Protein AF-A0A2V7IAV7-F1 (afdb_monomer)

Mean predicted aligned error: 12.67 Å

pLDDT: mean 85.63, std 9.87, range [54.66, 96.94]

Solvent-accessible surface area (backbone atoms only — not comparable to full-atom values): 4590 Å² total; per-residue (Å²): 131,86,84,78,41,69,45,84,70,55,90,75,98,67,93,71,58,72,77,62,52,59,67,29,41,46,84,64,47,74,78,74,76,80,74,74,85,72,71,71,75,76,85,85,70,64,90,56,80,66,75,66,41,79,67,52,45,58,50,51,53,65,69,65,73,115

Secondary structure (DSSP, 8-state):
-----EEE----SS---HHHHTTSEEE-PPPPPPPP---PPP----TTSSSPPHHHHHHHHHHH--

Sequence (66 aa):
RAKRVVRVATLTDRRGPGADAARLYEDLTPPPPPREARIPPPAYRPPGSGRPTKRERRLMDRLTSG

Foldseek 3Di:
DDDWDKAADDDDPDDDDPVVVPVGIDTPGPDDDPPPPCPPPPPDDPQCNPPHDPVRVVVVCVVPVD

Structure (mmCIF, N/CA/C/O backbone):
data_AF-A0A2V7IAV7-F1
#
_entry.id   AF-A0A2V7IAV7-F1
#
loop_
_atom_site.group_PDB
_atom_site.id
_atom_site.type_symbol
_atom_site.label_atom_id
_atom_site.label_alt_id
_atom_site.label_comp_id
_atom_site.label_asym_id
_atom_site.label_entity_id
_atom_site.label_seq_id
_atom_site.pdbx_PDB_ins_code
_atom_site.Cartn_x
_atom_site.Cartn_y
_atom_site.Cartn_z
_atom_site.occupancy
_atom_site.B_iso_or_equiv
_atom_site.auth_seq_id
_atom_site.auth_comp_id
_atom_site.auth_asym_id
_atom_site.auth_atom_id
_atom_site.pdbx_PDB_model_num
ATOM 1 N N . ARG A 1 1 ? 10.658 5.533 5.014 1.00 64.69 1 ARG A N 1
ATOM 2 C CA . ARG A 1 1 ? 9.249 5.060 5.088 1.00 64.69 1 ARG A CA 1
ATOM 3 C C . ARG A 1 1 ? 8.348 6.288 5.132 1.00 64.69 1 ARG A C 1
ATOM 5 O O . ARG A 1 1 ? 8.739 7.244 5.785 1.00 64.69 1 ARG A O 1
ATOM 12 N N . ALA A 1 2 ? 7.211 6.292 4.434 1.00 81.31 2 ALA A N 1
ATOM 13 C CA . ALA A 1 2 ? 6.251 7.395 4.537 1.00 81.31 2 ALA A CA 1
ATOM 14 C C . ALA A 1 2 ? 5.666 7.467 5.962 1.00 81.31 2 ALA A C 1
ATOM 16 O O . ALA A 1 2 ? 5.447 6.423 6.582 1.00 81.31 2 ALA A O 1
ATOM 17 N N . LYS A 1 3 ? 5.447 8.683 6.478 1.00 89.50 3 LYS A N 1
ATOM 18 C CA . LYS A 1 3 ? 4.752 8.915 7.754 1.00 89.50 3 LYS A CA 1
ATOM 19 C C . LYS A 1 3 ? 3.267 8.592 7.563 1.00 89.50 3 LYS A C 1
ATOM 21 O O . LYS A 1 3 ? 2.693 9.016 6.567 1.00 89.50 3 LYS A O 1
ATOM 26 N N . ARG A 1 4 ? 2.669 7.855 8.503 1.00 92.44 4 ARG A N 1
ATOM 27 C CA . ARG A 1 4 ? 1.219 7.612 8.549 1.00 92.44 4 ARG A CA 1
ATOM 28 C C . ARG A 1 4 ? 0.588 8.449 9.650 1.00 92.44 4 ARG A C 1
ATOM 30 O O . ARG A 1 4 ? 1.199 8.621 10.706 1.00 92.44 4 ARG A O 1
ATOM 37 N N . VAL A 1 5 ? -0.609 8.960 9.395 1.00 94.25 5 VAL A N 1
ATOM 38 C CA . VAL A 1 5 ? -1.427 9.677 10.377 1.00 94.25 5 VAL A CA 1
ATOM 39 C C . VAL A 1 5 ? -2.714 8.887 10.523 1.00 94.25 5 VAL A C 1
ATOM 41 O O . VAL A 1 5 ? -3.434 8.718 9.550 1.00 94.25 5 VAL A O 1
ATOM 44 N N . VAL A 1 6 ? -2.977 8.358 11.714 1.00 96.12 6 VAL A N 1
ATOM 45 C CA . VAL A 1 6 ? -4.146 7.510 11.963 1.00 96.12 6 VAL A CA 1
ATOM 46 C C . VAL A 1 6 ? -4.917 8.021 13.168 1.00 96.12 6 VAL A C 1
ATOM 48 O O . VAL A 1 6 ? -4.317 8.490 14.137 1.00 96.12 6 VAL A O 1
ATOM 51 N N . ARG A 1 7 ? -6.243 7.918 13.113 1.00 96.75 7 ARG A N 1
ATOM 52 C CA . ARG A 1 7 ? -7.125 8.161 14.256 1.00 96.75 7 ARG A CA 1
ATOM 53 C C . ARG A 1 7 ? -7.471 6.827 14.905 1.00 96.75 7 ARG A C 1
ATOM 55 O O . ARG A 1 7 ? -7.864 5.893 14.215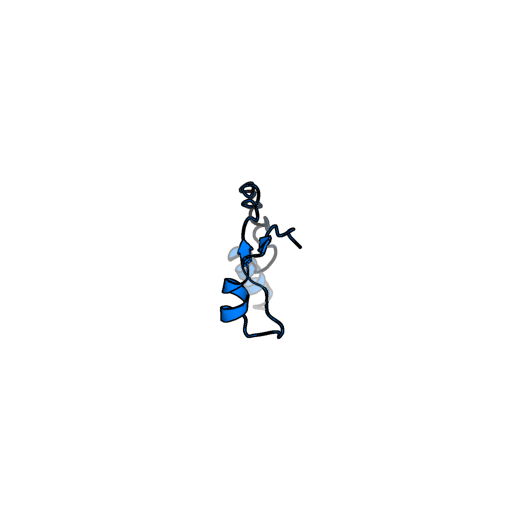 1.00 96.75 7 ARG A O 1
ATOM 62 N N . VAL A 1 8 ? -7.327 6.739 16.225 1.00 96.44 8 VAL A N 1
ATOM 63 C CA . VAL A 1 8 ? -7.719 5.544 16.987 1.00 96.44 8 VAL A CA 1
ATOM 64 C C . VAL A 1 8 ? -9.244 5.471 17.024 1.00 96.44 8 VAL A C 1
ATOM 66 O O . VAL A 1 8 ? -9.881 6.418 17.480 1.00 96.44 8 VAL A O 1
ATOM 69 N N . ALA A 1 9 ? -9.818 4.373 16.531 1.00 95.50 9 ALA A N 1
ATOM 70 C CA . ALA A 1 9 ? -11.263 4.150 16.544 1.00 95.50 9 ALA A CA 1
ATOM 71 C C . ALA A 1 9 ? -11.685 3.330 17.770 1.00 95.50 9 ALA A C 1
ATOM 73 O O . ALA A 1 9 ? -12.615 3.701 18.479 1.00 95.50 9 ALA A O 1
ATOM 74 N N . THR A 1 10 ? -10.970 2.238 18.049 1.00 95.50 10 THR A N 1
ATOM 75 C CA . THR A 1 10 ? -11.259 1.324 19.164 1.00 95.50 10 THR A CA 1
ATOM 76 C C . THR A 1 10 ? -9.974 0.744 19.744 1.00 95.50 10 THR A C 1
ATOM 78 O O . THR A 1 10 ? -8.986 0.567 19.031 1.00 95.50 10 THR A O 1
ATOM 81 N N . LEU A 1 11 ? -9.996 0.397 21.031 1.00 94.75 11 LEU A N 1
ATOM 82 C CA . LEU A 1 11 ? -8.887 -0.281 21.705 1.00 94.75 11 LEU A CA 1
ATOM 83 C C . LEU A 1 11 ? -9.096 -1.799 21.705 1.00 94.75 11 LEU A C 1
ATOM 85 O O . LEU A 1 11 ? -10.226 -2.281 21.701 1.00 94.75 11 LEU A O 1
ATOM 89 N N . THR A 1 12 ? -7.994 -2.543 21.703 1.00 94.94 12 THR A N 1
ATOM 90 C CA . THR A 1 12 ? -7.980 -4.003 21.838 1.00 94.94 12 THR A CA 1
ATOM 91 C C . THR A 1 12 ? -6.859 -4.410 22.782 1.00 94.94 12 THR A C 1
ATOM 93 O O . THR A 1 12 ? -5.776 -3.824 22.748 1.00 94.94 12 THR A O 1
ATOM 96 N N . ASP A 1 13 ? -7.095 -5.444 23.583 1.00 95.25 13 ASP A N 1
ATOM 97 C CA . ASP A 1 13 ? -6.113 -5.953 24.546 1.00 95.25 13 ASP A CA 1
ATOM 98 C C . ASP A 1 13 ? -5.102 -6.913 23.907 1.00 95.25 13 ASP A C 1
ATOM 100 O O . ASP A 1 13 ? -4.056 -7.216 24.482 1.00 95.25 13 ASP A O 1
ATOM 104 N N . ARG A 1 14 ? -5.409 -7.439 22.712 1.00 93.56 14 ARG A N 1
ATOM 105 C CA . ARG A 1 14 ? -4.590 -8.451 22.034 1.00 93.56 14 ARG A CA 1
ATOM 106 C C . ARG A 1 14 ? -4.318 -8.086 20.585 1.00 93.56 14 ARG A C 1
ATOM 108 O O . ARG A 1 14 ? -5.154 -7.518 19.884 1.00 93.56 14 ARG A O 1
ATOM 115 N N . ARG A 1 15 ? -3.137 -8.486 20.111 1.00 94.69 15 ARG A N 1
ATOM 116 C CA . ARG A 1 15 ? -2.747 -8.365 18.705 1.00 94.69 15 ARG A CA 1
ATOM 117 C C . ARG A 1 15 ? -3.492 -9.403 17.863 1.00 94.69 15 ARG A C 1
ATOM 119 O O . ARG A 1 15 ? -3.328 -10.598 18.087 1.00 94.69 15 ARG A O 1
ATOM 126 N N . GLY A 1 16 ? -4.267 -8.934 16.888 1.00 93.19 16 GLY A N 1
ATOM 127 C CA . GLY A 1 16 ? -5.027 -9.773 15.960 1.00 93.19 16 GLY A CA 1
ATOM 128 C C . GLY A 1 16 ? -4.466 -9.811 14.529 1.00 93.19 16 GLY A C 1
ATOM 129 O O . GLY A 1 16 ? -3.426 -9.202 14.244 1.00 93.19 16 GLY A O 1
ATOM 130 N N . PRO A 1 17 ? -5.158 -10.518 13.619 1.00 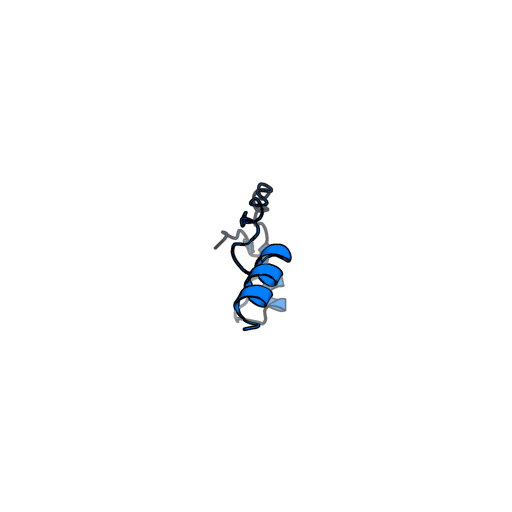96.94 17 PRO A N 1
ATOM 131 C CA . PRO A 1 17 ? -4.877 -10.525 12.184 1.00 96.94 17 PRO A CA 1
ATOM 132 C C . PRO A 1 17 ? -5.001 -9.136 11.540 1.00 96.94 17 PRO A C 1
ATOM 134 O O . PRO A 1 17 ? -5.660 -8.237 12.061 1.00 96.94 17 PRO A O 1
ATOM 137 N N . GLY A 1 18 ? -4.408 -8.970 10.352 1.00 94.62 18 GLY A N 1
ATOM 138 C CA . GLY A 1 18 ? -4.398 -7.686 9.640 1.00 94.62 18 GLY A CA 1
ATOM 139 C C . GLY A 1 18 ? -5.791 -7.137 9.306 1.00 94.62 18 GLY A C 1
ATOM 140 O O . GLY A 1 18 ? -5.992 -5.928 9.378 1.00 94.62 18 GLY A O 1
ATOM 141 N N . ALA A 1 19 ? -6.752 -8.014 8.999 1.00 94.75 19 ALA A N 1
ATOM 142 C CA . ALA A 1 19 ? -8.128 -7.622 8.692 1.00 94.75 19 ALA A CA 1
ATOM 143 C C . ALA A 1 19 ? -8.848 -7.004 9.903 1.00 94.75 19 ALA A C 1
ATOM 145 O O . ALA A 1 19 ? -9.522 -5.987 9.763 1.00 94.75 19 ALA A O 1
ATOM 146 N N . ASP A 1 20 ? -8.658 -7.575 11.095 1.00 93.31 20 ASP A N 1
ATOM 147 C CA . ASP A 1 20 ? -9.257 -7.048 12.324 1.00 93.31 20 ASP A CA 1
ATOM 148 C C . ASP A 1 20 ? -8.539 -5.780 12.788 1.00 93.31 20 ASP A C 1
ATOM 150 O O . ASP A 1 20 ? -9.184 -4.809 13.174 1.00 93.31 20 ASP A O 1
ATOM 154 N N . ALA A 1 21 ? -7.209 -5.734 12.665 1.00 94.56 21 ALA A N 1
ATOM 155 C CA . 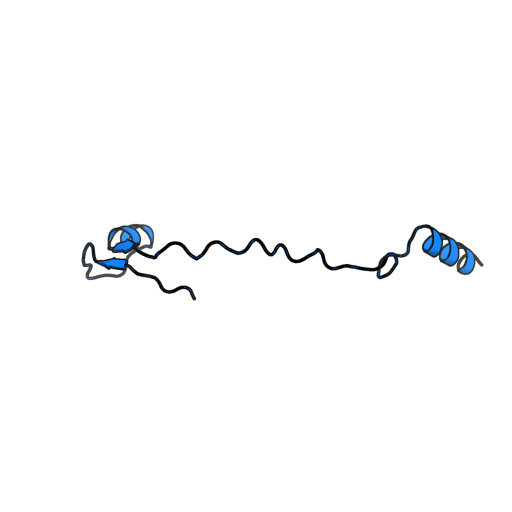ALA A 1 21 ? -6.426 -4.547 12.997 1.00 94.56 21 ALA A CA 1
ATOM 156 C C . ALA A 1 21 ? -6.809 -3.326 12.143 1.00 94.56 21 ALA A C 1
ATOM 158 O O . ALA A 1 21 ? -6.798 -2.206 12.648 1.00 94.56 21 ALA A O 1
ATOM 159 N N . ALA A 1 22 ? -7.178 -3.534 10.874 1.00 94.56 22 ALA A N 1
ATOM 160 C CA . ALA A 1 22 ? -7.627 -2.467 9.979 1.00 94.56 22 ALA A CA 1
ATOM 161 C C . ALA A 1 22 ? -8.934 -1.795 10.435 1.00 94.56 22 ALA A C 1
ATOM 163 O O . ALA A 1 22 ? -9.206 -0.675 10.023 1.00 94.56 22 ALA A O 1
ATOM 164 N N . ARG A 1 23 ? -9.728 -2.448 11.294 1.00 94.50 23 ARG A N 1
ATOM 165 C CA . ARG A 1 23 ? -10.961 -1.876 11.861 1.00 94.50 23 ARG A CA 1
ATOM 166 C C . ARG A 1 23 ? -10.710 -1.004 13.095 1.00 94.50 23 ARG A C 1
ATOM 168 O O . ARG A 1 23 ? -11.597 -0.261 13.495 1.00 94.50 23 ARG A O 1
ATOM 175 N N . LEU A 1 24 ? -9.524 -1.090 13.706 1.00 96.44 24 LEU A N 1
ATOM 176 C CA . LEU A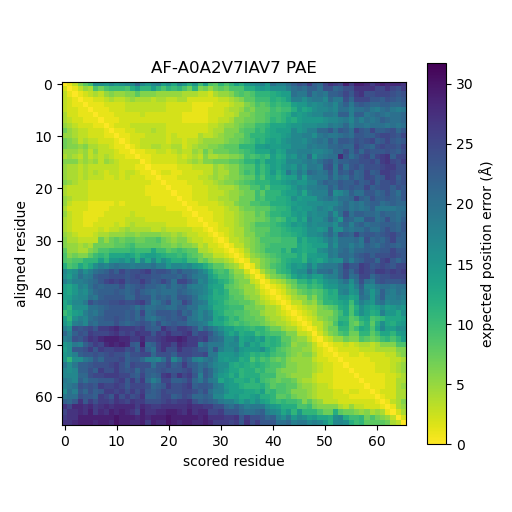 1 24 ? -9.206 -0.401 14.965 1.00 96.44 24 LEU A CA 1
ATOM 177 C C . LEU A 1 24 ? -8.797 1.065 14.777 1.00 96.44 24 LEU A 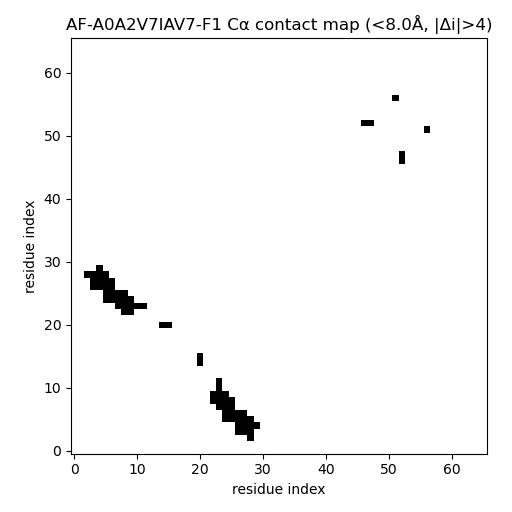C 1
ATOM 179 O O . LEU A 1 24 ? -8.704 1.811 15.755 1.00 96.44 24 LEU A O 1
ATOM 183 N N . TYR A 1 25 ? -8.517 1.482 13.543 1.00 96.50 25 TYR A N 1
ATOM 184 C CA . TYR A 1 25 ? -8.081 2.834 13.228 1.00 96.50 25 TYR A CA 1
ATOM 185 C C . TYR A 1 25 ? -8.635 3.303 11.888 1.00 96.50 25 TYR A C 1
ATOM 187 O O . TYR A 1 25 ? -8.937 2.510 11.002 1.00 96.50 25 TYR A O 1
ATOM 195 N N . GLU A 1 26 ? -8.705 4.617 11.736 1.00 96.69 26 GLU A N 1
ATOM 196 C CA . GLU A 1 26 ? -8.989 5.275 10.468 1.00 96.69 26 GLU A CA 1
ATOM 197 C C . GLU A 1 26 ? -7.704 5.903 9.926 1.00 96.69 26 GLU A C 1
ATOM 199 O O . GLU A 1 26 ? -6.978 6.579 10.663 1.00 96.69 26 GLU A O 1
ATOM 204 N N . ASP A 1 27 ? -7.398 5.658 8.650 1.00 94.62 27 ASP A N 1
ATOM 205 C CA . ASP A 1 27 ? -6.216 6.216 7.996 1.00 94.62 27 ASP A CA 1
ATOM 206 C C . ASP A 1 27 ? -6.512 7.629 7.477 1.00 94.62 27 ASP A C 1
ATOM 208 O O . ASP A 1 27 ? -7.290 7.819 6.546 1.00 94.62 27 AS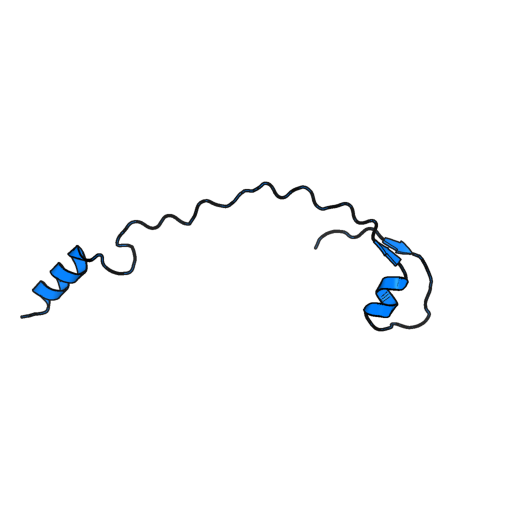P A O 1
ATOM 212 N N . LEU A 1 28 ? -5.869 8.618 8.096 1.00 94.88 28 LEU A N 1
ATOM 213 C CA . LEU A 1 28 ? -5.929 10.034 7.733 1.00 94.88 28 LEU A CA 1
ATOM 214 C C . LEU A 1 28 ? -4.617 10.490 7.081 1.00 94.88 28 LEU A C 1
ATOM 216 O O . LEU A 1 28 ? -4.288 11.679 7.081 1.00 94.88 28 LEU A O 1
ATOM 220 N N . THR A 1 29 ? -3.816 9.550 6.572 1.00 92.69 29 THR A N 1
ATOM 221 C CA . THR A 1 29 ? -2.555 9.868 5.910 1.00 92.69 29 THR A CA 1
ATOM 222 C C . THR A 1 29 ? -2.852 10.712 4.671 1.00 92.69 29 THR A C 1
ATOM 224 O O . THR A 1 29 ? -3.587 10.256 3.791 1.00 92.69 29 THR A O 1
ATOM 227 N N . PRO A 1 30 ? -2.294 11.934 4.567 1.00 90.00 30 PRO A N 1
ATOM 228 C CA . PRO A 1 30 ? -2.510 12.753 3.388 1.00 90.00 30 PRO A CA 1
ATOM 229 C C . PRO A 1 30 ? -1.976 12.019 2.152 1.00 90.00 30 PRO A C 1
ATOM 231 O O . PRO A 1 30 ? -0.964 11.309 2.251 1.00 90.00 30 PRO A O 1
ATOM 234 N N . PRO A 1 31 ? -2.626 12.178 0.986 1.00 86.00 31 PRO A N 1
ATOM 235 C CA . PRO A 1 31 ? -2.132 11.573 -0.237 1.00 86.00 31 PRO A CA 1
ATOM 236 C C . PRO A 1 31 ? -0.690 12.038 -0.480 1.00 86.00 31 PRO A C 1
ATOM 238 O O . PRO A 1 31 ? -0.367 13.205 -0.226 1.00 86.00 31 PRO A O 1
ATOM 241 N N . PRO A 1 32 ? 0.204 11.143 -0.940 1.00 83.62 32 PRO A N 1
ATOM 242 C CA . PRO A 1 32 ? 1.553 11.553 -1.285 1.00 83.62 32 PRO A CA 1
ATOM 243 C C . PRO A 1 32 ? 1.477 12.663 -2.340 1.00 83.62 32 PRO A C 1
ATOM 245 O O . PRO A 1 32 ? 0.564 12.637 -3.175 1.00 83.62 32 PRO A O 1
ATOM 248 N N . PRO A 1 33 ? 2.423 13.621 -2.334 1.00 81.19 33 PRO A N 1
ATOM 249 C CA . PRO A 1 33 ? 2.473 14.619 -3.389 1.00 81.19 33 PRO A CA 1
ATOM 250 C C . PRO A 1 33 ? 2.488 13.902 -4.744 1.00 81.19 33 PRO A C 1
ATOM 252 O O . PRO A 1 33 ? 3.095 12.822 -4.849 1.00 81.19 33 PRO A O 1
ATOM 255 N N . PRO A 1 34 ? 1.801 14.453 -5.763 1.00 81.25 34 PRO A N 1
ATOM 256 C CA . PRO A 1 34 ? 1.784 13.855 -7.084 1.00 81.25 34 PRO A CA 1
ATOM 257 C C . PRO A 1 34 ? 3.227 13.603 -7.492 1.00 81.25 34 PRO A C 1
ATOM 259 O O . PRO A 1 34 ? 4.075 14.494 -7.413 1.00 81.25 34 PRO A O 1
ATOM 262 N N . ARG A 1 35 ? 3.523 12.352 -7.857 1.00 73.81 35 ARG A N 1
ATOM 263 C CA . ARG A 1 35 ? 4.835 12.034 -8.402 1.00 73.81 35 ARG A CA 1
ATOM 264 C C . ARG A 1 35 ? 4.979 12.918 -9.626 1.00 73.81 35 ARG A C 1
ATOM 266 O O . ARG A 1 35 ? 4.194 12.770 -10.561 1.00 73.81 35 ARG A O 1
ATOM 273 N N . GLU A 1 36 ? 5.950 13.828 -9.615 1.00 76.06 36 GLU A N 1
ATOM 274 C CA . GLU A 1 36 ? 6.396 14.432 -10.862 1.00 76.06 36 GLU A CA 1
ATOM 275 C C . GLU A 1 36 ? 6.626 13.263 -11.814 1.00 76.06 36 GLU A C 1
ATOM 277 O O . GLU A 1 36 ? 7.354 12.324 -11.471 1.00 76.06 36 GLU A O 1
ATOM 282 N N . ALA A 1 37 ? 5.947 13.274 -12.959 1.00 68.06 37 ALA A N 1
ATOM 283 C CA . ALA A 1 37 ? 6.119 12.278 -14.001 1.00 68.06 37 ALA A CA 1
ATOM 284 C C . ALA A 1 37 ? 7.494 12.477 -14.653 1.00 68.06 37 ALA A C 1
ATOM 286 O O . ALA A 1 37 ? 7.622 12.725 -15.845 1.00 68.06 37 ALA A O 1
ATOM 287 N N . ARG A 1 38 ? 8.559 12.371 -13.858 1.00 64.25 38 ARG A N 1
ATOM 288 C CA . ARG A 1 38 ? 9.899 12.084 -14.331 1.00 64.25 38 ARG A CA 1
ATOM 289 C C . ARG A 1 38 ? 9.869 10.619 -14.706 1.00 64.25 38 ARG A C 1
ATOM 291 O O . ARG A 1 38 ? 10.303 9.760 -13.948 1.00 64.25 38 ARG A O 1
ATOM 298 N N . ILE A 1 39 ? 9.287 10.335 -15.865 1.00 72.38 39 ILE A N 1
ATOM 299 C CA . ILE A 1 39 ? 9.702 9.173 -16.631 1.00 72.38 39 ILE A CA 1
ATOM 300 C C . ILE A 1 39 ? 11.162 9.493 -16.957 1.00 72.38 39 ILE A C 1
ATOM 302 O O . ILE A 1 39 ? 11.398 10.428 -17.728 1.00 72.38 39 ILE A O 1
ATOM 306 N N . PRO A 1 40 ? 12.152 8.852 -16.304 1.00 72.69 40 PRO A N 1
ATOM 307 C CA . PRO A 1 40 ? 13.526 9.072 -16.707 1.00 72.69 40 PRO A CA 1
ATOM 308 C C . PRO A 1 40 ? 13.605 8.705 -18.192 1.00 72.69 40 PRO A C 1
ATOM 310 O O . PRO A 1 40 ? 12.968 7.725 -18.602 1.00 72.69 40 PRO A O 1
ATOM 313 N N . PRO A 1 41 ? 14.328 9.484 -19.014 1.00 78.56 41 PRO A N 1
ATOM 314 C CA . PRO A 1 41 ? 14.522 9.097 -20.397 1.00 78.56 41 PRO A CA 1
ATOM 315 C C . PRO A 1 41 ? 15.058 7.659 -20.420 1.00 78.56 41 PRO A C 1
ATOM 317 O O . PRO A 1 41 ? 15.855 7.292 -19.543 1.00 78.56 41 PRO A O 1
ATOM 320 N N . PRO A 1 42 ? 14.608 6.822 -21.371 1.00 80.06 42 PRO A N 1
ATOM 321 C CA . PRO A 1 42 ? 15.168 5.490 -21.513 1.00 80.06 42 PRO A CA 1
ATOM 322 C C . PRO A 1 42 ? 16.689 5.614 -21.601 1.00 80.06 42 PRO A C 1
ATOM 324 O O . PRO A 1 42 ? 17.204 6.515 -22.266 1.00 80.06 42 PRO A O 1
ATOM 327 N N . ALA A 1 43 ? 17.407 4.731 -20.905 1.00 79.06 43 ALA A N 1
ATOM 328 C CA . ALA A 1 43 ? 18.860 4.715 -20.956 1.00 79.06 43 ALA A CA 1
ATOM 329 C C . ALA A 1 43 ? 19.312 4.630 -22.423 1.00 79.06 43 ALA A C 1
ATOM 331 O O . ALA A 1 43 ? 19.072 3.625 -23.095 1.00 79.06 43 ALA A O 1
ATOM 332 N N . TYR A 1 44 ? 19.939 5.697 -22.923 1.00 81.12 44 TYR A N 1
ATOM 333 C CA . TYR A 1 44 ? 20.459 5.728 -24.282 1.00 81.12 44 TYR A CA 1
ATOM 334 C C . TYR A 1 44 ? 21.633 4.758 -24.386 1.00 81.12 44 TYR A C 1
ATOM 336 O O . TYR A 1 44 ? 22.603 4.845 -23.632 1.00 81.12 44 TYR A O 1
ATOM 344 N N . ARG A 1 45 ? 21.541 3.825 -25.331 1.00 77.56 45 ARG A N 1
ATOM 345 C CA . ARG A 1 45 ? 22.636 2.938 -25.710 1.00 77.56 45 ARG A CA 1
ATOM 346 C C . ARG A 1 45 ? 22.938 3.176 -27.184 1.00 77.56 45 ARG A C 1
ATOM 348 O O . ARG A 1 45 ? 22.009 3.075 -27.989 1.00 77.56 45 ARG A O 1
ATOM 355 N N . PRO A 1 46 ? 24.187 3.500 -27.557 1.00 78.81 46 PRO A N 1
ATOM 356 C CA . PRO A 1 46 ? 24.523 3.643 -28.960 1.00 78.81 46 PRO A CA 1
ATOM 357 C C . PRO A 1 46 ? 24.279 2.313 -29.697 1.00 78.81 46 PRO A C 1
ATOM 359 O O . PRO A 1 46 ? 24.510 1.237 -29.134 1.00 78.81 46 PRO A O 1
ATOM 362 N N . PRO A 1 47 ? 23.800 2.347 -30.951 1.00 72.12 47 PRO A N 1
ATOM 363 C CA . PRO A 1 47 ? 23.659 1.139 -31.757 1.00 72.12 47 PRO A CA 1
ATOM 364 C C . PRO A 1 47 ? 25.017 0.429 -31.860 1.00 72.12 47 PRO A C 1
ATOM 366 O O . PRO A 1 47 ? 26.021 1.061 -32.170 1.00 72.12 47 PRO A O 1
ATOM 369 N N . GLY A 1 48 ? 25.049 -0.873 -31.565 1.00 73.00 48 GLY A N 1
ATOM 370 C CA . GLY A 1 48 ? 26.289 -1.660 -31.514 1.00 73.00 48 GLY A CA 1
ATOM 371 C C . GLY A 1 48 ? 26.944 -1.758 -30.127 1.00 73.00 48 GLY A C 1
ATOM 372 O O . GLY A 1 48 ? 27.879 -2.531 -29.966 1.00 73.00 48 GLY A O 1
ATOM 373 N N . SER A 1 49 ? 26.428 -1.089 -29.083 1.00 76.88 49 SER A N 1
ATOM 374 C CA . SER A 1 49 ? 26.966 -1.165 -27.705 1.00 76.88 49 SER A CA 1
ATOM 375 C C . SER A 1 49 ? 26.685 -2.494 -26.972 1.00 76.88 49 SER A C 1
ATOM 377 O O . SER A 1 49 ? 26.597 -2.538 -25.743 1.00 76.88 49 SER A O 1
ATOM 379 N N . GLY A 1 50 ? 26.422 -3.567 -27.709 1.00 78.25 50 GLY A N 1
ATOM 380 C CA . GLY A 1 50 ? 26.010 -4.856 -27.176 1.00 78.25 50 GLY A CA 1
ATOM 381 C C . GLY A 1 50 ? 25.993 -5.884 -28.292 1.00 78.25 50 GLY A C 1
ATOM 382 O O . GLY A 1 50 ? 27.033 -6.217 -28.849 1.00 78.25 50 GLY A O 1
ATOM 383 N N . ARG A 1 51 ? 24.802 -6.377 -28.647 1.00 80.31 51 ARG A N 1
ATOM 384 C CA . ARG A 1 51 ? 24.654 -7.288 -29.785 1.00 80.31 51 ARG A CA 1
ATOM 385 C C . ARG A 1 51 ? 25.095 -6.583 -31.082 1.00 80.31 51 ARG A C 1
ATOM 387 O O . ARG A 1 51 ? 24.537 -5.526 -31.387 1.00 80.31 51 ARG A O 1
ATOM 394 N N . PRO A 1 52 ? 26.008 -7.184 -31.862 1.00 83.25 52 PRO A N 1
ATOM 395 C CA . PRO A 1 52 ? 26.437 -6.657 -33.151 1.00 83.25 52 PRO A CA 1
ATOM 396 C C . PRO A 1 52 ? 25.253 -6.344 -34.070 1.00 83.25 52 PRO A C 1
ATOM 398 O O . PRO A 1 52 ? 24.291 -7.116 -34.177 1.00 83.25 52 PRO A O 1
ATOM 401 N N . THR A 1 53 ? 25.335 -5.224 -34.778 1.00 83.75 53 THR A N 1
ATOM 402 C CA . THR A 1 53 ? 24.410 -4.866 -35.855 1.00 83.75 53 THR A CA 1
ATOM 403 C C . THR A 1 53 ? 24.496 -5.876 -37.005 1.00 83.75 53 THR A C 1
ATOM 405 O O . THR A 1 53 ? 25.462 -6.627 -37.156 1.00 83.75 53 THR A O 1
ATOM 408 N N . LYS A 1 54 ? 23.496 -5.882 -37.900 1.00 84.94 54 LYS A N 1
ATOM 409 C CA . LYS A 1 54 ? 23.494 -6.763 -39.085 1.00 84.94 54 LYS A CA 1
ATOM 410 C C . LYS A 1 54 ? 24.742 -6.567 -39.960 1.00 84.94 54 LYS A C 1
ATOM 412 O O . LYS A 1 54 ? 25.199 -7.538 -40.561 1.00 84.94 54 LYS A O 1
ATOM 417 N N . ARG A 1 55 ? 25.276 -5.339 -40.032 1.00 86.75 55 ARG A N 1
ATOM 418 C CA . ARG A 1 55 ? 26.509 -5.013 -40.766 1.00 86.75 55 ARG A CA 1
ATOM 419 C C . ARG A 1 55 ? 27.738 -5.609 -40.080 1.00 86.75 5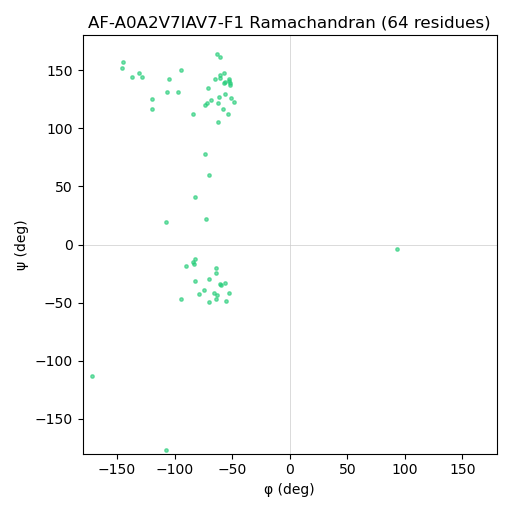5 ARG A C 1
ATOM 421 O O . ARG A 1 55 ? 28.511 -6.277 -40.754 1.00 86.75 55 ARG A O 1
ATOM 428 N N . GLU A 1 56 ? 27.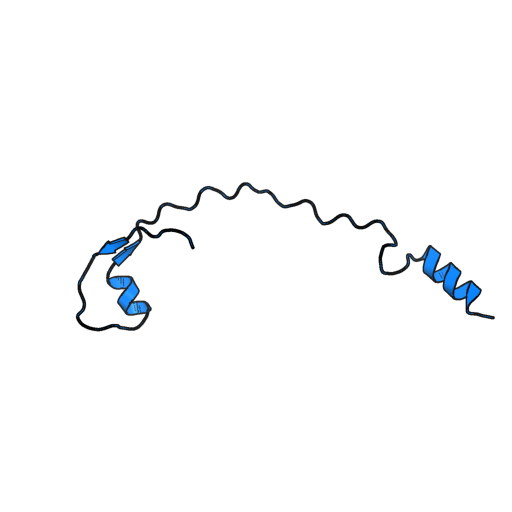887 -5.400 -38.775 1.00 86.62 56 GLU A N 1
ATOM 429 C CA . GLU A 1 56 ? 29.015 -5.912 -37.982 1.00 86.62 56 GLU A CA 1
ATOM 430 C C . GLU A 1 56 ? 29.036 -7.439 -37.954 1.00 86.62 56 GLU A C 1
ATOM 432 O O . GLU A 1 56 ? 30.074 -8.034 -38.221 1.00 86.62 56 GLU A O 1
ATOM 437 N N . ARG A 1 57 ? 27.877 -8.086 -37.766 1.00 88.12 57 ARG A N 1
ATOM 438 C CA . ARG A 1 57 ? 27.762 -9.548 -37.860 1.00 88.12 57 ARG A CA 1
ATOM 439 C C . ARG A 1 57 ? 28.271 -10.070 -39.206 1.00 88.12 57 ARG A C 1
ATOM 441 O O . ARG A 1 57 ? 29.127 -10.934 -39.229 1.00 88.12 57 ARG A O 1
ATOM 448 N N . ARG A 1 58 ? 27.836 -9.472 -40.324 1.00 90.88 58 ARG A N 1
ATOM 449 C CA . ARG A 1 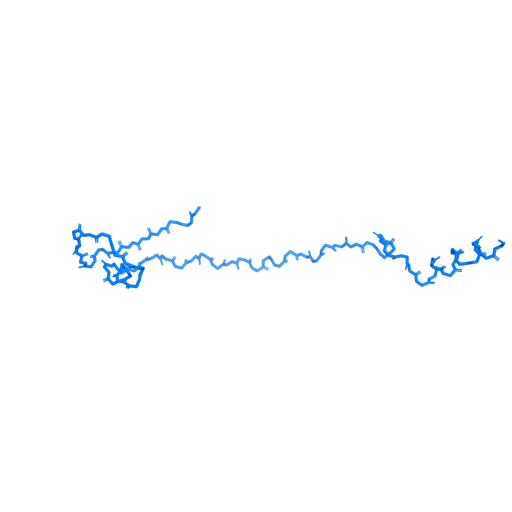58 ? 28.302 -9.851 -41.674 1.00 90.88 58 ARG A CA 1
ATOM 450 C C . ARG A 1 58 ? 29.793 -9.591 -41.907 1.00 90.88 58 ARG A C 1
ATOM 452 O O . ARG A 1 58 ? 30.352 -10.144 -42.848 1.00 90.88 58 ARG A O 1
ATOM 459 N N . LEU A 1 59 ? 30.408 -8.660 -41.178 1.00 90.12 59 LEU A N 1
ATOM 460 C CA . LEU A 1 59 ? 31.849 -8.405 -41.260 1.00 90.12 59 LEU A CA 1
ATOM 461 C C . LEU A 1 59 ? 32.628 -9.459 -40.470 1.00 90.12 59 LEU A C 1
ATOM 463 O O . LEU A 1 59 ? 33.605 -9.977 -40.993 1.00 90.12 59 LEU A O 1
ATOM 467 N N . MET A 1 60 ? 32.157 -9.821 -39.274 1.00 87.38 60 MET A N 1
ATOM 468 C CA . MET A 1 60 ? 32.736 -10.916 -38.490 1.00 87.38 60 MET A CA 1
ATOM 469 C C . MET A 1 60 ? 32.586 -12.258 -39.205 1.00 87.38 60 MET A C 1
ATOM 471 O O . MET A 1 60 ? 33.582 -12.947 -39.370 1.00 87.38 60 MET A O 1
ATOM 475 N N . ASP A 1 61 ? 31.393 -12.568 -39.729 1.00 88.62 61 ASP A N 1
ATOM 476 C CA . ASP A 1 61 ? 31.140 -13.794 -40.497 1.00 88.62 61 ASP A CA 1
ATOM 477 C C . ASP A 1 61 ? 32.158 -13.944 -41.645 1.00 88.62 61 ASP A C 1
ATOM 479 O O . ASP A 1 61 ? 32.695 -15.024 -41.843 1.00 88.62 61 ASP A O 1
ATOM 483 N N . ARG A 1 62 ? 32.477 -12.845 -42.351 1.00 88.69 62 ARG A N 1
ATOM 484 C CA . ARG A 1 62 ? 33.466 -12.815 -43.446 1.00 88.69 62 ARG A CA 1
ATOM 485 C C . ARG A 1 62 ? 34.915 -12.979 -42.991 1.00 88.69 62 ARG A C 1
ATOM 487 O O . ARG A 1 62 ? 35.730 -13.442 -43.778 1.00 88.69 62 ARG A O 1
ATOM 494 N N . LEU A 1 63 ? 35.246 -12.542 -41.777 1.00 84.81 63 LEU A N 1
ATOM 495 C CA . LEU A 1 63 ? 36.594 -12.653 -41.219 1.00 84.81 63 LEU A CA 1
ATOM 496 C C . LEU A 1 63 ? 36.846 -14.048 -40.627 1.00 84.81 63 LEU A C 1
ATOM 498 O O . LEU A 1 63 ? 37.977 -14.515 -40.639 1.00 84.81 63 LEU A O 1
ATOM 502 N N . THR A 1 64 ? 35.805 -14.701 -40.103 1.00 78.81 64 THR A N 1
ATOM 503 C CA . THR A 1 64 ? 35.898 -16.023 -39.461 1.00 78.81 64 THR A CA 1
ATOM 504 C C . THR A 1 64 ? 35.703 -17.185 -40.441 1.00 78.81 64 THR A C 1
ATOM 506 O O . THR A 1 64 ? 36.099 -18.300 -40.130 1.00 78.81 64 THR A O 1
ATOM 509 N N . SER A 1 65 ? 35.117 -16.963 -41.621 1.00 65.25 65 SER A N 1
ATOM 510 C CA . SER A 1 65 ? 34.909 -17.999 -42.646 1.00 65.25 65 SER A CA 1
ATOM 511 C C . SER A 1 65 ? 36.147 -18.269 -43.525 1.00 65.25 65 SER A C 1
ATOM 513 O O . SER A 1 65 ? 36.002 -18.390 -44.743 1.00 65.25 65 SER A O 1
ATOM 515 N N . GLY A 1 66 ? 37.342 -18.306 -42.926 1.00 54.66 66 GLY A N 1
ATOM 516 C CA . GLY A 1 66 ? 38.611 -18.684 -43.564 1.00 54.66 66 GLY A CA 1
ATOM 517 C C . GLY A 1 66 ? 39.105 -20.030 -43.063 1.00 54.66 66 GLY A C 1
ATOM 518 O O . GLY A 1 66 ? 39.056 -20.230 -41.830 1.00 54.66 66 GLY A O 1
#

Radius of gyration: 28.86 Å; Cα contacts (8 Å, |Δi|>4): 34; chains: 1; bounding box: 50×33×68 Å